Protein AF-A0A2W5ZI14-F1 (afdb_monomer_lite)

Foldseek 3Di:
DDDDDDPPDDDPDPPFDDDPPTPDDAFDPPQWTADPVVRKIKHKDWPDWDDDPDPDTPIKMKMFIPPQPDPDEPVDDVRRIHIQQFKWKKFDCPDDDWGQWIWIQGRNNDIDIAGPVDDDDDAQDAWHKDTQDPVQQWIWTAGNVRDIFIWHWDFDDDPRGMIITRTDDD

pLDDT: mean 71.59, std 17.1, range [34.25, 92.0]

Secondary structure (DSSP, 8-state):
-----------TT-----STT---SS-B-SSSEEETTTTEEEEEEEEEEE--SSSS-EEEEEEEETT---S--TT-TTTTEEETT--EEEEE-SSSSS-SEEEEE-TTS-EEEEETT-----TTSS-EEEEEETTTTEEEEE-TTS-EEEEEEP----SS-EEEEEE---

Structure (mmCIF, N/CA/C/O backbone):
data_AF-A0A2W5ZI14-F1
#
_entry.id   AF-A0A2W5ZI14-F1
#
loop_
_atom_site.group_PDB
_atom_site.id
_atom_site.type_symbol
_atom_site.label_atom_id
_atom_site.label_alt_id
_atom_site.label_comp_id
_atom_site.label_asym_id
_atom_site.label_entity_id
_atom_site.label_seq_id
_atom_site.pdbx_PDB_ins_code
_atom_site.Cartn_x
_atom_site.Cartn_y
_atom_site.Cartn_z
_atom_site.occupancy
_atom_site.B_iso_or_equiv
_atom_site.auth_seq_id
_atom_site.auth_comp_id
_atom_site.auth_asym_id
_atom_site.auth_atom_id
_atom_site.pdbx_PDB_model_num
ATOM 1 N N . MET A 1 1 ? 31.167 -29.702 44.303 1.00 36.38 1 MET A N 1
ATOM 2 C CA . MET A 1 1 ? 30.880 -29.936 42.873 1.00 36.38 1 MET A CA 1
ATOM 3 C C . MET A 1 1 ? 29.641 -29.118 42.519 1.00 36.38 1 MET A C 1
ATOM 5 O O . MET A 1 1 ? 28.619 -29.405 43.116 1.00 36.38 1 MET A O 1
ATOM 9 N N . LEU A 1 2 ? 29.780 -28.125 41.617 1.00 34.25 2 LEU A N 1
ATOM 10 C CA . LEU A 1 2 ? 28.739 -27.313 40.932 1.00 34.25 2 LEU A CA 1
ATOM 11 C C . LEU A 1 2 ? 27.786 -26.455 41.814 1.00 34.25 2 LEU A C 1
ATOM 13 O O . LEU A 1 2 ? 27.382 -26.881 42.879 1.00 34.25 2 LEU A O 1
ATOM 17 N N . ALA A 1 3 ? 27.360 -25.236 41.462 1.00 39.94 3 ALA A N 1
ATOM 18 C CA . ALA A 1 3 ? 27.472 -24.445 40.236 1.00 39.94 3 ALA A CA 1
ATOM 19 C C . ALA A 1 3 ? 27.524 -22.940 40.581 1.00 39.94 3 ALA A C 1
ATOM 21 O O . ALA A 1 3 ? 26.840 -22.480 41.493 1.00 39.94 3 ALA A O 1
ATOM 22 N N . GLY A 1 4 ? 28.331 -22.180 39.837 1.00 37.66 4 GLY A N 1
ATOM 23 C CA . GLY A 1 4 ? 28.401 -20.725 39.938 1.00 37.66 4 GLY A CA 1
ATOM 24 C C . GLY A 1 4 ? 27.103 -20.068 39.472 1.00 37.66 4 GLY A C 1
ATOM 25 O O . GLY A 1 4 ? 26.612 -20.344 38.376 1.00 37.66 4 GLY A O 1
ATOM 26 N N . LEU A 1 5 ? 26.562 -19.182 40.306 1.00 45.16 5 LEU A N 1
ATOM 27 C CA . LEU A 1 5 ? 25.496 -18.268 39.919 1.00 45.16 5 LEU A CA 1
ATOM 28 C C . LEU A 1 5 ? 26.040 -17.338 38.830 1.00 45.16 5 LEU A C 1
ATOM 30 O O . LEU A 1 5 ? 26.969 -16.566 39.063 1.00 45.16 5 LEU A O 1
ATOM 34 N N . LYS A 1 6 ? 25.477 -17.435 37.624 1.00 47.75 6 LYS A N 1
ATOM 35 C CA . LYS A 1 6 ? 25.710 -16.449 36.567 1.00 47.75 6 LYS A CA 1
ATOM 36 C C . LYS A 1 6 ? 25.161 -15.101 37.055 1.00 47.75 6 LYS A C 1
ATOM 38 O O . LYS A 1 6 ? 24.008 -15.074 37.489 1.00 47.75 6 LYS A O 1
ATOM 43 N N . PRO A 1 7 ? 25.917 -13.992 36.979 1.00 44.38 7 PRO A N 1
ATOM 44 C CA . PRO A 1 7 ? 25.324 -12.680 37.178 1.00 44.38 7 PRO A CA 1
ATOM 45 C C . PRO A 1 7 ? 24.287 -12.465 36.072 1.00 44.38 7 PRO A C 1
ATOM 47 O O . PRO A 1 7 ? 24.571 -12.690 34.893 1.00 44.38 7 PRO A O 1
ATOM 50 N N . ALA A 1 8 ? 23.069 -12.083 36.456 1.00 43.19 8 ALA A N 1
ATOM 51 C CA . ALA A 1 8 ? 22.064 -11.631 35.510 1.00 43.19 8 ALA A CA 1
ATOM 52 C C . ALA A 1 8 ? 22.645 -10.428 34.758 1.00 43.19 8 ALA A C 1
ATOM 54 O O . ALA A 1 8 ? 22.944 -9.394 35.357 1.00 43.19 8 ALA A O 1
ATOM 55 N N . LEU A 1 9 ? 22.870 -10.591 33.455 1.00 42.62 9 LEU A N 1
ATOM 56 C CA . LEU A 1 9 ? 23.209 -9.482 32.577 1.00 42.62 9 LEU A CA 1
ATOM 57 C C . LEU A 1 9 ? 22.047 -8.487 32.642 1.00 42.62 9 LEU A C 1
ATOM 59 O O . LEU A 1 9 ? 20.891 -8.872 32.471 1.00 42.62 9 LEU A O 1
ATOM 63 N N . ALA A 1 10 ? 22.369 -7.236 32.967 1.00 39.88 10 ALA A N 1
ATOM 64 C CA . ALA A 1 10 ? 21.421 -6.150 33.146 1.00 39.88 10 ALA A CA 1
ATOM 65 C C . ALA A 1 10 ? 20.419 -6.086 31.982 1.00 39.88 10 ALA A C 1
ATOM 67 O O . ALA A 1 10 ? 20.806 -5.952 30.821 1.00 39.88 10 ALA A O 1
ATOM 68 N N . GLN A 1 11 ? 19.127 -6.164 32.302 1.00 40.84 11 GLN A N 1
ATOM 69 C CA . GLN A 1 11 ? 18.057 -5.862 31.362 1.00 40.84 11 GLN A CA 1
ATOM 70 C C . GLN A 1 11 ? 18.111 -4.362 31.051 1.00 40.84 11 GLN A C 1
ATOM 72 O O . GLN A 1 11 ? 17.684 -3.526 31.846 1.00 40.84 11 GLN A O 1
ATOM 77 N N . ILE A 1 12 ? 18.674 -4.016 29.896 1.00 38.06 12 ILE A N 1
ATOM 78 C CA . ILE A 1 12 ? 18.587 -2.669 29.332 1.00 38.06 12 ILE A CA 1
ATOM 79 C C . ILE A 1 12 ? 17.126 -2.446 28.918 1.00 38.06 12 ILE A C 1
ATOM 81 O O . ILE A 1 12 ? 16.598 -3.204 28.108 1.00 38.06 12 ILE A O 1
ATOM 85 N N . GLY A 1 13 ? 16.482 -1.411 29.470 1.00 44.28 13 GLY A N 1
ATOM 86 C CA . GLY A 1 13 ? 15.221 -0.876 28.937 1.00 44.28 13 GLY A CA 1
ATOM 87 C C . GLY A 1 13 ? 13.962 -1.025 29.795 1.00 44.28 13 GLY A C 1
ATOM 88 O O . GLY A 1 13 ? 12.865 -1.003 29.248 1.00 44.28 13 GLY A O 1
ATOM 89 N N . ASN A 1 14 ? 14.067 -1.139 31.123 1.00 48.03 14 ASN A N 1
ATOM 90 C CA . ASN A 1 14 ? 12.905 -1.003 32.010 1.00 48.03 14 ASN A CA 1
ATOM 91 C C . ASN A 1 14 ? 12.539 0.484 32.218 1.00 48.03 14 ASN A C 1
ATOM 93 O O . ASN A 1 14 ? 12.667 1.015 33.319 1.00 48.03 14 ASN A O 1
ATOM 97 N N . SER A 1 15 ? 12.124 1.168 31.149 1.00 48.28 15 SER A N 1
ATOM 98 C CA . SER A 1 15 ? 11.783 2.603 31.172 1.00 48.28 15 SER A CA 1
ATOM 99 C C . SER A 1 15 ? 10.339 2.893 31.601 1.00 48.28 15 SER A C 1
ATOM 101 O O . SER A 1 15 ? 9.887 4.025 31.463 1.00 48.28 15 SER A O 1
ATOM 103 N N . ASN A 1 16 ? 9.594 1.901 32.098 1.00 43.53 16 ASN A N 1
ATOM 104 C CA . ASN A 1 16 ? 8.194 2.089 32.473 1.00 43.53 16 ASN A CA 1
ATOM 105 C C . ASN A 1 16 ? 8.040 2.167 34.005 1.00 43.53 16 ASN A C 1
ATOM 107 O O . ASN A 1 16 ? 8.259 1.154 34.679 1.00 43.53 16 ASN A O 1
ATOM 111 N N . PRO A 1 17 ? 7.682 3.323 34.596 1.00 42.19 17 PRO A N 1
ATOM 112 C CA . PRO A 1 17 ? 7.287 3.369 35.996 1.00 42.19 17 PRO A CA 1
ATOM 113 C C . PRO A 1 17 ? 5.946 2.639 36.169 1.00 42.19 17 PRO A C 1
ATOM 115 O O . PRO A 1 17 ? 4.897 3.113 35.741 1.00 42.19 17 PRO A O 1
ATOM 118 N N . ALA A 1 18 ? 5.970 1.472 36.815 1.00 42.19 18 ALA A N 1
ATOM 119 C CA . ALA A 1 18 ? 4.753 0.779 37.220 1.00 42.19 18 ALA A CA 1
ATOM 120 C C . ALA A 1 18 ? 4.083 1.550 38.374 1.00 42.19 18 ALA A C 1
ATOM 122 O O . ALA A 1 18 ? 4.641 1.658 39.465 1.00 42.19 18 ALA A O 1
ATOM 123 N N . GLY A 1 19 ? 2.887 2.093 38.140 1.00 45.34 19 GLY A N 1
ATOM 124 C CA . GLY A 1 19 ? 2.084 2.783 39.152 1.00 45.34 19 GLY A CA 1
ATOM 125 C C . GLY A 1 19 ? 0.694 3.174 38.627 1.00 45.34 19 GLY A C 1
ATOM 126 O O . GLY A 1 19 ? 0.447 3.035 37.434 1.00 45.34 19 GLY A O 1
ATOM 127 N N . PRO A 1 20 ? -0.222 3.690 39.471 1.00 44.16 20 PRO A N 1
ATOM 128 C CA . PRO A 1 20 ? -1.607 4.024 39.088 1.00 44.16 20 PRO A CA 1
ATOM 129 C C . PRO A 1 20 ? -1.748 5.137 38.030 1.00 44.16 20 PRO A C 1
ATOM 131 O O . PRO A 1 20 ? -2.850 5.396 37.560 1.00 44.16 20 PRO A O 1
ATOM 134 N N . ALA A 1 21 ? -0.640 5.790 37.667 1.00 48.28 21 ALA A N 1
ATOM 135 C CA . ALA A 1 21 ? -0.520 6.756 36.572 1.00 48.28 21 ALA A CA 1
ATOM 136 C C . ALA A 1 21 ? 0.395 6.254 35.427 1.00 48.28 21 ALA A C 1
ATOM 138 O O . ALA A 1 21 ? 0.769 7.023 34.546 1.00 48.28 21 ALA A O 1
ATOM 139 N N . GLY A 1 22 ? 0.785 4.976 35.448 1.00 42.59 22 GLY A N 1
ATOM 140 C CA . GLY A 1 22 ? 1.576 4.323 34.409 1.00 42.59 22 GLY A CA 1
ATOM 141 C C . GLY A 1 22 ? 0.658 3.848 33.293 1.00 42.59 22 GLY A C 1
ATOM 142 O O . GLY A 1 22 ? -0.048 2.850 33.443 1.00 42.59 22 GLY A O 1
ATOM 143 N N . ALA A 1 23 ? 0.633 4.590 32.187 1.00 42.88 23 ALA A N 1
ATOM 144 C CA . ALA A 1 23 ? -0.087 4.178 30.994 1.00 42.88 23 ALA A CA 1
ATOM 145 C C . ALA A 1 23 ? 0.406 2.800 30.517 1.00 42.88 23 ALA A C 1
ATOM 147 O O . ALA A 1 23 ? 1.592 2.468 30.547 1.00 42.88 23 ALA A O 1
ATOM 148 N N . PHE A 1 24 ? -0.581 1.995 30.146 1.00 46.56 24 PHE A N 1
ATOM 149 C CA . PHE A 1 24 ? -0.533 0.563 29.916 1.00 46.56 24 PHE A CA 1
ATOM 150 C C . PHE A 1 24 ? 0.397 0.148 28.764 1.00 46.56 24 PHE A C 1
ATOM 152 O O . PHE A 1 24 ? 0.599 0.867 27.788 1.00 46.56 24 PHE A O 1
ATOM 159 N N . ASN A 1 25 ? 0.935 -1.063 28.899 1.00 52.22 25 ASN A N 1
ATOM 160 C CA . ASN A 1 25 ? 1.778 -1.754 27.936 1.00 52.22 25 ASN A CA 1
ATOM 161 C C . ASN A 1 25 ? 0.954 -2.167 26.697 1.00 52.22 25 ASN A C 1
ATOM 163 O O . ASN A 1 25 ? 0.281 -3.196 26.721 1.00 52.22 25 ASN A O 1
ATOM 167 N N . GLY A 1 26 ? 1.033 -1.365 25.631 1.00 55.41 26 GLY A N 1
ATOM 168 C CA . GLY A 1 26 ? 0.485 -1.660 24.303 1.00 55.41 26 GLY A CA 1
ATOM 169 C C . GLY A 1 26 ? -0.830 -0.936 24.015 1.00 55.41 26 GLY A C 1
ATOM 170 O O . GLY A 1 26 ? -1.824 -1.194 24.678 1.00 55.41 26 GLY A O 1
ATOM 171 N N . SER A 1 27 ? -0.795 -0.029 23.032 1.00 52.91 27 SER A N 1
ATOM 172 C CA . SER A 1 27 ? -1.909 0.686 22.387 1.00 52.91 27 SER A CA 1
ATOM 173 C C . SER A 1 27 ? -3.188 0.883 23.217 1.00 52.91 27 SER A C 1
ATOM 175 O O . SER A 1 27 ? -4.002 -0.027 23.359 1.00 52.91 27 SER A O 1
ATOM 177 N N . ILE A 1 28 ? -3.458 2.117 23.650 1.00 55.16 28 ILE A N 1
ATOM 178 C CA . ILE A 1 28 ? -4.812 2.510 24.088 1.00 55.16 28 ILE A CA 1
ATOM 179 C C . ILE A 1 28 ? -5.733 2.330 22.874 1.00 55.16 28 ILE A C 1
ATOM 181 O O . ILE A 1 28 ? -5.401 2.890 21.843 1.00 55.16 28 ILE A O 1
ATOM 185 N N . THR A 1 29 ? -6.808 1.532 22.956 1.00 54.66 29 THR A N 1
ATOM 186 C CA . THR A 1 29 ? -7.722 1.201 21.829 1.00 54.66 29 THR A CA 1
ATOM 187 C C . THR A 1 29 ? -9.107 1.844 21.944 1.00 54.66 29 THR A C 1
ATOM 189 O O . THR A 1 29 ? -10.028 1.503 21.198 1.00 54.66 29 THR A O 1
ATOM 192 N N . THR A 1 30 ? -9.299 2.771 22.883 1.00 56.09 30 THR A N 1
ATOM 193 C CA . THR A 1 30 ? -10.573 3.470 23.078 1.00 56.09 30 THR A CA 1
ATOM 194 C C . THR A 1 30 ? -10.828 4.432 21.908 1.00 56.09 30 THR A C 1
ATOM 196 O O . THR A 1 30 ? -10.525 5.618 21.973 1.00 56.09 30 THR A O 1
ATOM 199 N N . GLY A 1 31 ? -11.359 3.910 20.801 1.00 62.25 31 GLY A N 1
ATOM 200 C CA . GLY A 1 31 ? -11.720 4.659 19.588 1.00 62.25 31 GLY A CA 1
ATOM 201 C C . GLY A 1 31 ? -10.585 4.870 18.576 1.00 62.25 31 GLY A C 1
ATOM 202 O O . GLY A 1 31 ? -10.861 4.895 17.377 1.00 62.25 31 GLY A O 1
ATOM 203 N N . CYS A 1 32 ? -9.339 4.958 19.041 1.00 74.19 32 CYS A N 1
ATOM 204 C CA . CYS A 1 32 ? -8.107 5.044 18.246 1.00 74.19 32 CYS A CA 1
ATOM 205 C C . CYS A 1 32 ? -7.021 4.185 18.913 1.00 74.19 32 CYS A C 1
ATOM 207 O O . CYS A 1 32 ? -7.173 3.858 20.085 1.00 74.19 32 CYS A O 1
ATOM 209 N N . ALA A 1 33 ? -5.954 3.850 18.188 1.00 81.62 33 ALA A N 1
ATOM 210 C CA . ALA A 1 33 ? -4.726 3.233 18.680 1.00 81.62 33 ALA A CA 1
ATOM 211 C C . ALA A 1 33 ? -3.640 4.304 18.886 1.00 81.62 33 ALA A C 1
ATOM 213 O O . ALA A 1 33 ? -3.304 5.020 17.947 1.00 81.62 33 ALA A O 1
ATOM 214 N N . TYR A 1 34 ? -3.100 4.423 20.102 1.00 81.44 34 TYR A N 1
ATOM 215 C CA . TYR A 1 34 ? -2.034 5.382 20.443 1.00 81.44 34 TYR A CA 1
ATOM 216 C C . TYR A 1 34 ? -0.743 4.659 20.840 1.00 81.44 34 TYR A C 1
ATOM 218 O O . TYR A 1 34 ? -0.747 3.885 21.803 1.00 81.44 34 TYR A O 1
ATOM 226 N N . ASP A 1 35 ? 0.361 4.940 20.146 1.00 79.94 35 ASP A N 1
ATOM 227 C CA . ASP A 1 35 ? 1.705 4.512 20.543 1.00 79.94 35 ASP A CA 1
ATOM 228 C C . ASP A 1 35 ? 2.389 5.621 21.363 1.00 79.94 35 ASP A C 1
ATOM 230 O O . ASP A 1 35 ? 2.788 6.640 20.798 1.00 79.94 35 ASP A O 1
ATOM 234 N N . PRO A 1 36 ? 2.584 5.445 22.683 1.00 74.38 36 PRO A N 1
ATOM 235 C CA . PRO A 1 36 ? 3.200 6.460 23.530 1.00 74.38 36 PRO A CA 1
ATOM 236 C C . PRO A 1 36 ? 4.692 6.677 23.273 1.00 74.38 36 PRO A C 1
ATOM 238 O O . PRO A 1 36 ? 5.199 7.741 23.623 1.00 74.38 36 PRO A O 1
ATOM 241 N N . ALA A 1 37 ? 5.402 5.709 22.687 1.00 79.31 37 ALA A N 1
ATOM 242 C CA . ALA A 1 37 ? 6.833 5.849 22.422 1.00 79.31 37 ALA A CA 1
ATOM 243 C C . ALA A 1 37 ? 7.089 6.775 21.230 1.00 79.31 37 ALA A C 1
ATOM 245 O O . ALA A 1 37 ? 8.027 7.572 21.241 1.00 79.31 37 ALA A O 1
ATOM 246 N N . THR A 1 38 ? 6.239 6.679 20.210 1.00 77.69 38 THR A N 1
ATOM 247 C CA . THR A 1 38 ? 6.333 7.508 19.008 1.00 77.69 38 THR A CA 1
ATOM 248 C C . THR A 1 38 ? 5.349 8.672 19.027 1.00 77.69 38 THR A C 1
ATOM 250 O O . THR A 1 38 ? 5.495 9.586 18.228 1.00 77.69 38 THR A O 1
ATOM 253 N N . GLY A 1 39 ? 4.352 8.695 19.909 1.00 80.62 39 GLY A N 1
ATOM 254 C CA . GLY A 1 39 ? 3.239 9.648 19.848 1.00 80.62 39 GLY A CA 1
ATOM 255 C C . GLY A 1 39 ? 2.399 9.495 18.577 1.00 80.62 39 GLY A C 1
ATOM 256 O O . GLY A 1 39 ? 1.831 10.479 18.108 1.00 80.62 39 GLY A O 1
ATOM 257 N N . ASN A 1 40 ? 2.404 8.307 17.960 1.00 81.31 40 ASN A N 1
ATOM 258 C CA . ASN A 1 40 ? 1.605 8.040 16.771 1.00 81.31 40 ASN A CA 1
ATOM 259 C C . ASN A 1 40 ? 0.168 7.671 17.152 1.00 81.31 40 ASN A C 1
ATOM 261 O O . ASN A 1 40 ? -0.051 6.840 18.035 1.00 81.31 40 ASN A O 1
ATOM 265 N N . GLU A 1 41 ? -0.797 8.242 16.440 1.00 85.06 41 GLU A N 1
ATOM 266 C CA . GLU A 1 41 ? -2.219 7.933 16.560 1.00 85.06 41 GLU A CA 1
ATOM 267 C C . GLU A 1 41 ? -2.696 7.286 15.272 1.00 85.06 41 GLU A C 1
ATOM 269 O O . GLU A 1 41 ? -2.570 7.871 14.199 1.00 85.06 41 GLU A O 1
ATOM 274 N N . THR A 1 42 ? -3.274 6.095 15.377 1.00 85.56 42 THR A N 1
ATOM 275 C CA . THR A 1 42 ? -3.854 5.386 14.240 1.00 85.56 42 THR A CA 1
ATOM 276 C C . THR A 1 42 ? -5.311 5.036 14.487 1.00 85.56 42 THR A C 1
ATOM 278 O O . THR A 1 42 ? -5.744 4.809 15.619 1.00 85.56 42 THR A O 1
ATOM 281 N N . ARG A 1 43 ? -6.108 4.985 13.424 1.00 86.94 43 ARG A N 1
ATOM 282 C CA . ARG A 1 43 ? -7.491 4.506 13.490 1.00 86.94 43 ARG A CA 1
ATOM 283 C C . ARG A 1 43 ? -7.862 3.819 12.191 1.00 86.94 43 ARG A C 1
ATOM 285 O O . ARG A 1 43 ? -7.535 4.311 11.123 1.00 86.94 43 ARG A O 1
ATOM 292 N N . GLN A 1 44 ? -8.593 2.714 12.283 1.00 88.06 44 GLN A N 1
ATOM 293 C CA . GLN A 1 44 ? -9.139 2.021 11.120 1.00 88.06 44 GLN A CA 1
ATOM 294 C C . GLN A 1 44 ? -10.657 1.914 11.244 1.00 88.06 44 GLN A C 1
ATOM 296 O O . GLN A 1 44 ? -11.181 1.627 12.323 1.00 88.06 44 GLN A O 1
ATOM 301 N N . VAL A 1 45 ? -11.364 2.177 10.148 1.00 89.25 45 VAL A N 1
ATOM 302 C CA . VAL A 1 45 ? -12.823 2.060 10.053 1.00 89.25 45 VAL A CA 1
ATOM 303 C C . VAL A 1 45 ? -13.164 1.342 8.754 1.00 89.25 45 VAL A C 1
ATOM 305 O O . VAL A 1 45 ? -12.981 1.897 7.675 1.00 89.25 45 VAL A O 1
ATOM 308 N N . THR A 1 46 ? -13.649 0.106 8.849 1.00 91.00 46 THR A N 1
ATOM 309 C CA . THR A 1 46 ? -14.160 -0.636 7.690 1.00 91.00 46 THR A CA 1
ATOM 310 C C . THR A 1 46 ? -15.584 -0.183 7.394 1.00 91.00 46 THR A C 1
ATOM 312 O O . THR A 1 46 ? -16.489 -0.450 8.184 1.00 91.00 46 THR A O 1
ATOM 315 N N . ASP A 1 47 ? -15.786 0.503 6.269 1.00 90.62 47 ASP A N 1
ATOM 316 C CA . ASP A 1 47 ? -17.109 0.998 5.868 1.00 90.62 47 ASP A CA 1
ATOM 317 C C . ASP A 1 47 ? -17.884 -0.041 5.040 1.00 90.62 47 ASP A C 1
ATOM 319 O O . ASP A 1 47 ? -19.111 -0.097 5.104 1.00 90.62 47 ASP A O 1
ATOM 323 N N . LEU A 1 48 ? -17.177 -0.888 4.281 1.00 91.31 48 LEU A N 1
ATOM 324 C CA . LEU A 1 48 ? -17.768 -1.963 3.483 1.00 91.31 48 LEU A CA 1
ATOM 325 C C . LEU A 1 48 ? -16.905 -3.220 3.574 1.00 91.31 48 LEU A C 1
ATOM 327 O O . LEU A 1 48 ? -15.686 -3.153 3.444 1.00 91.31 48 LEU A O 1
ATOM 331 N N . SER A 1 49 ? -17.545 -4.374 3.741 1.00 92.00 49 SER A N 1
ATOM 332 C CA . SER A 1 49 ? -16.890 -5.678 3.675 1.00 92.00 49 SER A CA 1
ATOM 333 C C . SER A 1 49 ? -17.776 -6.647 2.910 1.00 92.00 49 SER A C 1
ATOM 335 O O . SER A 1 49 ? -18.927 -6.882 3.285 1.00 92.00 49 SER A O 1
ATOM 337 N N . LEU A 1 50 ? -17.242 -7.177 1.816 1.00 90.81 50 LEU A N 1
ATOM 338 C CA . LEU A 1 50 ? -17.888 -8.179 0.988 1.00 90.81 50 LEU A CA 1
ATOM 339 C C . LEU A 1 50 ? -17.083 -9.483 1.058 1.00 90.81 50 LEU A C 1
ATOM 341 O O . LEU A 1 50 ? -15.852 -9.461 0.945 1.00 90.81 50 LEU A O 1
ATOM 345 N N . PRO A 1 51 ? -17.757 -10.631 1.243 1.00 88.94 51 PRO A N 1
ATOM 346 C CA . PRO A 1 51 ? -17.080 -11.916 1.281 1.00 88.94 51 PRO A CA 1
ATOM 347 C C . PRO A 1 51 ? -16.435 -12.215 -0.076 1.00 88.94 51 PRO A C 1
ATOM 349 O O . PRO A 1 51 ? -16.971 -11.872 -1.129 1.00 88.94 51 PRO A O 1
ATOM 352 N N . SER A 1 52 ? -15.292 -12.891 -0.043 1.00 82.69 52 SER A N 1
ATOM 353 C CA . SER A 1 52 ? -14.567 -13.342 -1.231 1.00 82.69 52 SER A CA 1
ATOM 354 C C . SER A 1 52 ? -14.347 -14.845 -1.167 1.00 82.69 52 SER A C 1
ATOM 356 O O . SER A 1 52 ? -14.344 -15.448 -0.096 1.00 82.69 52 SER A O 1
ATOM 358 N N . VAL A 1 53 ? -14.154 -15.442 -2.338 1.00 82.69 53 VAL A N 1
ATOM 359 C CA . VAL A 1 53 ? -13.722 -16.837 -2.491 1.00 82.69 53 VAL A CA 1
ATOM 360 C C . VAL A 1 53 ? -12.193 -16.985 -2.424 1.00 82.69 53 VAL A C 1
ATOM 362 O O . VAL A 1 53 ? -11.691 -18.105 -2.413 1.00 82.69 53 VAL A O 1
ATOM 365 N N . GLY A 1 54 ? -11.450 -15.870 -2.401 1.00 80.62 54 GLY A N 1
ATOM 366 C CA . GLY A 1 54 ? -9.988 -15.820 -2.309 1.00 80.62 54 GLY A CA 1
ATOM 367 C C . GLY A 1 54 ? -9.474 -15.325 -0.952 1.00 80.62 54 GLY A C 1
ATOM 368 O O . GLY A 1 54 ? -10.246 -14.976 -0.065 1.00 80.62 54 GLY A O 1
ATOM 369 N N . ALA A 1 55 ? -8.145 -15.270 -0.807 1.00 80.75 55 ALA A N 1
ATOM 370 C CA . ALA A 1 55 ? -7.477 -14.868 0.438 1.00 80.75 55 ALA A CA 1
ATOM 371 C C . ALA A 1 55 ? -7.719 -13.397 0.832 1.00 80.75 55 ALA A C 1
ATOM 373 O O . ALA A 1 55 ? -7.646 -13.064 2.011 1.00 80.75 55 ALA A O 1
ATOM 374 N N . TYR A 1 56 ? -8.037 -12.536 -0.141 1.00 82.25 56 TYR A N 1
ATOM 375 C CA . TYR A 1 56 ? -8.314 -11.116 0.074 1.00 82.25 56 TYR A CA 1
ATOM 376 C C . TYR A 1 56 ? -9.804 -10.831 -0.176 1.00 82.25 56 TYR A C 1
ATOM 378 O O . TYR A 1 56 ? -10.258 -10.940 -1.323 1.00 82.25 56 TYR A O 1
ATOM 386 N N . PRO A 1 57 ? -10.594 -10.510 0.866 1.00 84.31 57 PRO A N 1
ATOM 387 C CA . PRO A 1 57 ? -11.948 -10.001 0.691 1.00 84.31 57 PRO A CA 1
ATOM 388 C C . PRO A 1 57 ? -11.942 -8.606 0.067 1.00 84.31 57 PRO A C 1
ATOM 390 O O . PRO A 1 57 ? -10.974 -7.855 0.198 1.00 84.31 57 PRO A O 1
ATOM 393 N N . LEU A 1 58 ? -13.049 -8.239 -0.581 1.00 87.94 58 LEU A N 1
ATOM 394 C CA . LEU A 1 58 ? -13.259 -6.856 -0.993 1.00 87.94 58 LEU A CA 1
ATOM 395 C C . LEU A 1 58 ? -13.740 -6.077 0.238 1.00 87.94 58 LEU A C 1
ATOM 397 O O . LEU A 1 58 ? -14.925 -6.091 0.571 1.00 87.94 58 LEU A O 1
ATOM 401 N N . ALA A 1 59 ? -12.801 -5.451 0.942 1.00 89.88 59 ALA A N 1
ATOM 402 C CA . ALA A 1 59 ? -13.069 -4.639 2.118 1.00 89.88 59 ALA A CA 1
ATOM 403 C C . ALA A 1 59 ? -12.530 -3.218 1.932 1.00 89.88 59 ALA A C 1
ATOM 405 O O . ALA A 1 59 ? -11.325 -3.006 1.803 1.00 89.88 59 ALA A O 1
ATOM 406 N N . PHE A 1 60 ? -13.433 -2.243 1.975 1.00 89.81 60 PHE A N 1
ATOM 407 C CA . PHE A 1 60 ? -13.080 -0.834 1.966 1.00 89.81 60 PHE A CA 1
ATOM 408 C C . PHE A 1 60 ? -12.920 -0.347 3.403 1.00 89.81 60 PHE A C 1
ATOM 410 O O . PHE A 1 60 ? -13.879 -0.327 4.181 1.00 89.81 60 PHE A O 1
ATOM 417 N N . THR A 1 61 ? -11.694 0.034 3.748 1.00 89.81 61 THR A N 1
ATOM 418 C CA . THR A 1 61 ? -11.339 0.536 5.074 1.00 89.81 61 THR A CA 1
ATOM 419 C C . THR A 1 61 ? -10.682 1.894 4.946 1.00 89.81 61 THR A C 1
ATOM 421 O O . THR A 1 61 ? -9.758 2.056 4.157 1.00 89.81 61 THR A O 1
ATOM 424 N N . ARG A 1 62 ? -11.133 2.859 5.744 1.00 90.44 62 ARG A N 1
ATOM 425 C CA . ARG A 1 62 ? -10.422 4.119 5.949 1.00 90.44 62 ARG A CA 1
ATOM 426 C C . ARG A 1 62 ? -9.405 3.957 7.066 1.00 90.44 62 ARG A C 1
ATOM 428 O O . ARG A 1 62 ? -9.726 3.388 8.113 1.00 90.44 62 ARG A O 1
ATOM 435 N N . ILE A 1 63 ? -8.205 4.471 6.852 1.00 87.56 63 ILE A N 1
ATOM 436 C CA . ILE A 1 63 ? -7.073 4.381 7.767 1.00 87.56 63 ILE A CA 1
ATOM 437 C C . ILE A 1 63 ? -6.602 5.805 8.055 1.00 87.56 63 ILE A C 1
ATOM 439 O O . ILE A 1 63 ? -6.341 6.570 7.141 1.00 87.56 63 ILE A O 1
ATOM 443 N N . SER A 1 64 ? -6.546 6.177 9.325 1.00 87.75 64 SER A N 1
ATOM 444 C CA . SER A 1 64 ? -5.973 7.431 9.807 1.00 87.75 64 SER A CA 1
ATOM 445 C C . SER A 1 64 ? -4.647 7.124 10.469 1.00 87.75 64 SER A C 1
ATOM 447 O O . SER A 1 64 ? -4.563 6.172 11.251 1.00 87.75 64 SER A O 1
ATOM 449 N N . ASN A 1 65 ? -3.646 7.945 10.178 1.00 85.38 65 ASN A N 1
ATOM 450 C CA . ASN A 1 65 ? -2.343 7.912 10.823 1.00 85.38 65 ASN A CA 1
ATOM 451 C C . ASN A 1 65 ? -1.865 9.356 11.021 1.00 85.38 65 ASN A C 1
ATOM 453 O O . ASN A 1 65 ? -1.645 10.083 10.053 1.00 85.38 65 ASN A O 1
ATOM 457 N N . SER A 1 66 ? -1.702 9.787 12.274 1.00 83.75 66 SER A N 1
ATOM 458 C CA . SER A 1 66 ? -1.328 11.171 12.598 1.00 83.75 66 SER A CA 1
ATOM 459 C C . SER A 1 66 ? 0.084 11.546 12.151 1.00 83.75 66 SER A C 1
ATOM 461 O O . SER A 1 66 ? 0.407 12.732 12.070 1.00 83.75 66 SER A O 1
ATOM 463 N N . ARG A 1 67 ? 0.925 10.551 11.851 1.00 79.81 67 ARG A N 1
ATOM 464 C CA . ARG A 1 67 ? 2.287 10.734 11.344 1.00 79.81 67 ARG A CA 1
ATOM 465 C C . ARG A 1 67 ? 2.424 10.528 9.841 1.00 79.81 67 ARG A C 1
ATOM 467 O O . ARG A 1 67 ? 3.532 10.706 9.340 1.00 79.81 67 ARG A O 1
ATOM 474 N N . ALA A 1 68 ? 1.351 10.192 9.127 1.00 77.62 68 ALA A N 1
ATOM 475 C CA . ALA A 1 68 ? 1.408 10.090 7.675 1.00 77.62 68 ALA A CA 1
ATOM 476 C C . ALA A 1 68 ? 1.799 11.451 7.069 1.00 77.62 68 ALA A C 1
ATOM 478 O O . ALA A 1 68 ? 1.176 12.483 7.336 1.00 77.62 68 ALA A O 1
ATOM 479 N N . ALA A 1 69 ? 2.878 11.461 6.286 1.00 65.12 69 ALA A N 1
ATOM 480 C CA . ALA A 1 69 ? 3.513 12.667 5.761 1.00 65.12 69 ALA A CA 1
ATOM 481 C C . ALA A 1 69 ? 2.875 13.111 4.436 1.00 65.12 69 ALA A C 1
ATOM 483 O O . ALA A 1 69 ? 3.550 13.228 3.414 1.00 65.12 69 ALA A O 1
ATOM 484 N N . THR A 1 70 ? 1.563 13.346 4.437 1.00 66.31 70 THR A N 1
ATOM 485 C CA . THR A 1 70 ? 0.812 13.646 3.210 1.00 66.31 70 THR A CA 1
ATOM 486 C C . THR A 1 70 ? 0.131 15.008 3.311 1.00 66.31 70 THR A C 1
ATOM 488 O O . THR A 1 70 ? -0.435 15.390 4.336 1.00 66.31 70 THR A O 1
ATOM 491 N N . THR A 1 71 ? 0.256 15.804 2.248 1.00 64.25 71 THR A N 1
ATOM 492 C CA . THR A 1 71 ? -0.324 17.156 2.154 1.00 64.25 71 THR A CA 1
ATOM 493 C C . THR A 1 71 ? -1.664 17.164 1.422 1.00 64.25 71 THR A C 1
ATOM 495 O O . THR A 1 71 ? -2.361 18.180 1.404 1.00 64.25 71 THR A O 1
ATOM 498 N N . THR A 1 72 ? -2.038 16.026 0.839 1.00 68.06 72 THR A N 1
ATOM 499 C CA . THR A 1 72 ? -3.276 15.801 0.102 1.00 68.06 72 THR A CA 1
ATOM 500 C C . THR A 1 72 ? -3.728 14.376 0.365 1.00 68.06 72 THR A C 1
ATOM 502 O O . THR A 1 72 ? -3.001 13.444 0.042 1.00 68.06 72 THR A O 1
ATOM 505 N N . THR A 1 73 ? -4.934 14.213 0.895 1.00 75.31 73 THR A N 1
ATOM 506 C CA . THR A 1 73 ? -5.569 12.905 1.057 1.00 75.31 73 THR A CA 1
ATOM 507 C C . THR A 1 73 ? -6.945 12.904 0.392 1.00 75.31 73 THR A C 1
ATOM 509 O O . THR A 1 73 ? -7.588 13.961 0.308 1.00 75.31 73 THR A O 1
ATOM 512 N N . PRO A 1 74 ? -7.459 11.736 -0.029 1.00 78.00 74 PRO A N 1
ATOM 513 C CA . PRO A 1 74 ? -8.796 11.626 -0.614 1.00 78.00 74 PRO A CA 1
ATOM 514 C C . PRO A 1 74 ? -9.932 12.084 0.319 1.00 78.00 74 PRO A C 1
ATOM 516 O O . PRO A 1 74 ? -11.004 12.460 -0.152 1.00 78.00 74 PRO A O 1
ATOM 519 N N . PHE A 1 75 ? -9.706 12.074 1.637 1.00 81.69 75 PHE A N 1
ATOM 520 C CA . PHE A 1 75 ? -10.711 12.402 2.659 1.00 81.69 75 PHE A CA 1
ATOM 521 C C . PHE A 1 75 ? -10.452 13.729 3.388 1.00 81.69 75 PHE A C 1
ATOM 523 O O . PHE A 1 75 ? -11.162 14.060 4.340 1.00 81.69 75 PHE A O 1
ATOM 530 N N . GLY A 1 76 ? -9.466 14.508 2.937 1.00 76.00 76 GLY A N 1
ATOM 531 C CA . GLY A 1 76 ? -9.073 15.770 3.555 1.00 76.00 76 GLY A CA 1
ATOM 532 C C . GLY A 1 76 ? -8.021 15.631 4.663 1.00 76.00 76 GLY A C 1
ATOM 533 O O . GLY A 1 76 ? -7.812 14.578 5.261 1.00 76.00 76 GLY A O 1
ATOM 534 N N . ILE A 1 77 ? -7.347 16.750 4.932 1.00 69.25 77 ILE A N 1
ATOM 535 C CA . ILE A 1 77 ? -6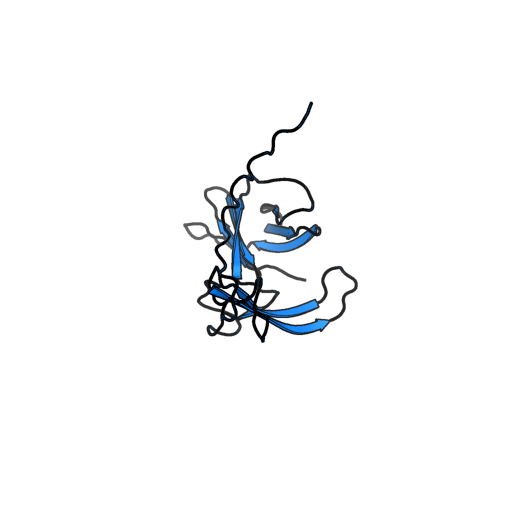.141 16.833 5.772 1.00 69.25 77 ILE A CA 1
ATOM 536 C C . ILE A 1 77 ? -6.363 16.409 7.240 1.00 69.25 77 ILE A C 1
ATOM 538 O O . ILE A 1 77 ? -5.480 15.750 7.788 1.00 69.25 77 ILE A O 1
ATOM 542 N N . PRO A 1 78 ? -7.474 16.758 7.930 1.00 65.56 78 PRO A N 1
ATOM 543 C CA . PRO A 1 78 ? -7.617 16.418 9.345 1.00 65.56 78 PRO A CA 1
ATOM 544 C C . PRO A 1 78 ? -7.557 14.904 9.593 1.00 65.56 7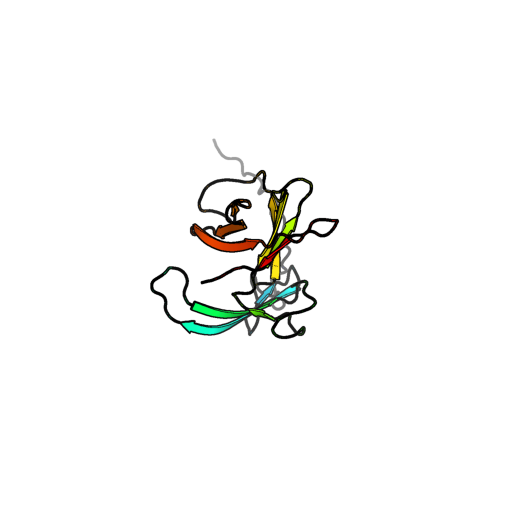8 PRO A C 1
ATOM 546 O O . PRO A 1 78 ? -8.432 14.161 9.155 1.00 65.56 78 PRO A O 1
ATOM 549 N N . GLY A 1 79 ? -6.540 14.456 10.333 1.00 68.19 79 GLY A N 1
ATOM 550 C CA . GLY A 1 79 ? -6.325 13.045 10.671 1.00 68.19 79 GLY A CA 1
ATOM 551 C C . GLY A 1 79 ? -5.704 12.198 9.556 1.00 68.19 79 GLY A C 1
ATOM 552 O O . GLY A 1 79 ? -5.572 10.993 9.755 1.00 68.19 79 GLY A O 1
ATOM 553 N N . THR A 1 80 ? -5.343 12.806 8.420 1.00 80.75 80 THR A N 1
ATOM 554 C CA . THR A 1 80 ? -4.642 12.161 7.296 1.00 80.75 80 THR A CA 1
ATOM 555 C C . THR A 1 80 ? -5.266 10.815 6.923 1.00 80.75 80 THR A C 1
ATOM 557 O O . THR A 1 80 ? -4.632 9.765 6.965 1.00 80.75 80 THR A O 1
ATOM 560 N N . TRP A 1 81 ? -6.574 10.844 6.663 1.00 86.50 81 TRP A N 1
ATOM 561 C CA . TRP A 1 81 ? -7.333 9.649 6.317 1.00 86.50 81 TRP A CA 1
ATOM 562 C C . TRP A 1 81 ? -7.035 9.215 4.885 1.00 86.50 81 TRP A C 1
ATOM 564 O O . TRP A 1 81 ? -7.255 9.988 3.954 1.00 86.50 81 TRP A O 1
ATOM 574 N N . GLU A 1 82 ? -6.645 7.959 4.721 1.00 86.38 82 GLU A N 1
ATOM 575 C CA . GLU A 1 82 ? -6.479 7.268 3.442 1.00 86.38 82 GLU A CA 1
ATOM 576 C C . GLU A 1 82 ? -7.411 6.056 3.365 1.00 86.38 82 GLU A C 1
ATOM 578 O O . GLU A 1 82 ? -8.065 5.693 4.347 1.00 86.38 82 GLU A O 1
ATOM 583 N N . HIS A 1 83 ? -7.536 5.444 2.189 1.00 88.50 83 HIS A N 1
ATOM 584 C CA . HIS A 1 83 ? -8.296 4.202 2.028 1.00 88.50 83 HIS A CA 1
ATOM 585 C C . HIS A 1 83 ? -7.363 3.007 1.825 1.00 88.50 83 HIS A C 1
ATOM 587 O O . HIS A 1 83 ? -6.298 3.142 1.242 1.00 88.50 83 HIS A O 1
ATOM 593 N N . SER A 1 84 ? -7.804 1.802 2.193 1.00 87.50 84 SER A N 1
ATOM 594 C CA . SER A 1 84 ? -7.052 0.533 2.106 1.00 87.50 84 SER A CA 1
ATOM 595 C C . SER A 1 84 ? -6.537 0.154 0.709 1.00 87.50 84 SER A C 1
ATOM 597 O O . SER A 1 84 ? -5.766 -0.795 0.565 1.00 87.50 84 SER A O 1
ATOM 599 N N . TYR A 1 85 ? -6.972 0.885 -0.313 1.00 87.00 85 TYR A N 1
ATOM 600 C CA . TYR A 1 85 ? -6.565 0.744 -1.707 1.00 87.00 85 TYR A CA 1
ATOM 601 C C . TYR A 1 85 ? -5.608 1.854 -2.186 1.00 87.00 85 TYR A C 1
ATOM 603 O O . TYR A 1 85 ? -5.268 1.888 -3.363 1.00 87.00 85 TYR A O 1
ATOM 611 N N . ASP A 1 86 ? -5.170 2.762 -1.304 1.00 84.38 86 ASP A N 1
ATOM 612 C CA . ASP A 1 86 ? -4.315 3.912 -1.647 1.00 84.38 86 ASP A CA 1
ATOM 613 C C . ASP A 1 86 ? -2.833 3.517 -1.646 1.00 84.38 86 ASP A C 1
ATOM 615 O O . ASP A 1 86 ? -2.017 3.985 -0.862 1.00 84.38 86 ASP A O 1
ATOM 619 N N . TRP A 1 87 ? -2.492 2.545 -2.491 1.00 86.25 87 TRP A N 1
ATOM 620 C CA . TRP A 1 87 ? -1.112 2.099 -2.650 1.00 86.25 87 TRP A CA 1
ATOM 621 C C . TRP A 1 87 ? -0.419 2.927 -3.722 1.00 86.25 87 TRP A C 1
ATOM 623 O O . TRP A 1 87 ? -0.857 2.949 -4.883 1.00 86.25 87 TRP A O 1
ATOM 633 N N . PHE A 1 88 ? 0.725 3.506 -3.372 1.00 83.56 88 PHE A N 1
ATOM 634 C CA . PHE A 1 88 ? 1.516 4.307 -4.295 1.00 83.56 88 PHE A CA 1
ATOM 635 C C . PHE A 1 88 ? 2.980 3.874 -4.321 1.00 83.56 88 PHE A C 1
ATOM 637 O O . PHE A 1 88 ? 3.525 3.373 -3.339 1.00 83.56 88 PHE A O 1
ATOM 644 N N . MET A 1 89 ? 3.624 4.052 -5.475 1.00 86.31 89 MET A N 1
ATOM 645 C CA . MET A 1 89 ? 5.037 3.749 -5.642 1.00 86.31 89 MET A CA 1
ATOM 646 C C . MET A 1 89 ? 5.763 4.827 -6.443 1.00 86.31 89 MET A C 1
ATOM 648 O O . MET A 1 89 ? 5.377 5.175 -7.567 1.00 86.31 89 MET A O 1
ATOM 652 N N . VAL A 1 90 ? 6.899 5.264 -5.898 1.00 85.38 90 VAL A N 1
ATOM 653 C CA . VAL A 1 90 ? 7.887 6.087 -6.596 1.00 85.38 90 VAL A CA 1
ATOM 654 C C . VAL A 1 90 ? 9.047 5.213 -7.047 1.00 85.38 90 VAL A C 1
ATOM 656 O O . VAL A 1 90 ? 9.653 4.472 -6.272 1.00 85.38 90 VAL A O 1
ATOM 659 N N . GLN A 1 91 ? 9.386 5.314 -8.328 1.00 84.38 91 GLN A N 1
ATOM 660 C CA . GLN A 1 91 ? 10.558 4.656 -8.886 1.00 84.38 91 GLN A CA 1
ATOM 661 C C . GLN A 1 91 ? 11.717 5.641 -8.996 1.00 84.38 91 GLN A C 1
ATOM 663 O O . GLN A 1 91 ? 11.643 6.625 -9.735 1.00 84.38 91 GLN A O 1
ATOM 668 N N . ASN A 1 92 ? 12.817 5.326 -8.317 1.00 82.00 92 ASN A N 1
ATOM 669 C CA . ASN A 1 92 ? 14.030 6.132 -8.324 1.00 82.00 92 ASN A CA 1
ATOM 670 C C . ASN A 1 92 ? 15.028 5.557 -9.337 1.00 82.00 92 ASN A C 1
ATOM 672 O O . ASN A 1 92 ? 15.466 4.405 -9.228 1.00 82.00 92 ASN A O 1
ATOM 676 N N . GLN A 1 93 ? 15.380 6.356 -10.346 1.00 74.88 93 GLN A N 1
ATOM 677 C CA . GLN A 1 93 ? 16.280 5.965 -11.433 1.00 74.88 93 GLN A CA 1
ATOM 678 C C . GLN A 1 93 ? 17.591 6.749 -11.336 1.00 74.88 93 GLN A C 1
ATOM 680 O O . GLN A 1 93 ? 17.590 7.974 -11.393 1.00 74.88 93 GLN A O 1
ATOM 685 N N . SER A 1 94 ? 18.721 6.047 -11.224 1.00 64.31 94 SER A N 1
ATOM 686 C CA . SER A 1 94 ? 20.053 6.666 -11.281 1.00 64.31 94 SER A CA 1
ATOM 687 C C . SER A 1 94 ? 20.664 6.629 -12.688 1.00 64.31 94 SER A C 1
ATOM 689 O O . SER A 1 94 ? 21.379 7.551 -13.070 1.00 64.31 94 SER A O 1
ATOM 691 N N . SER A 1 95 ? 20.376 5.588 -13.482 1.00 65.19 95 SER A N 1
ATOM 692 C CA . SER A 1 95 ? 20.705 5.490 -14.914 1.00 65.19 95 SER A CA 1
ATOM 693 C C . SER A 1 95 ? 20.006 4.283 -15.570 1.00 65.19 95 SER A C 1
ATOM 695 O O . SER A 1 95 ? 19.782 3.262 -14.923 1.00 65.19 95 SER A O 1
ATOM 697 N N . GLY A 1 96 ? 19.683 4.370 -16.866 1.00 68.31 96 GLY A N 1
ATOM 698 C CA . GLY A 1 96 ? 19.084 3.266 -17.634 1.00 68.31 96 GLY A CA 1
ATOM 699 C C . GLY A 1 96 ? 17.555 3.152 -17.531 1.00 68.31 96 GLY A C 1
ATOM 700 O O . GLY A 1 96 ? 16.884 4.047 -17.037 1.00 68.31 96 GLY A O 1
ATOM 701 N N . LEU A 1 97 ? 16.991 2.057 -18.060 1.00 71.12 97 LEU A N 1
ATOM 702 C CA . LEU A 1 97 ? 15.533 1.824 -18.116 1.00 71.12 97 LEU A CA 1
ATOM 703 C C . LEU A 1 97 ? 14.956 1.148 -16.863 1.00 71.12 97 LEU A C 1
ATOM 705 O O . LEU A 1 97 ? 13.741 0.999 -16.758 1.00 71.12 97 LEU A O 1
ATOM 709 N N . LYS A 1 98 ? 15.808 0.678 -15.947 1.00 78.50 98 LYS A N 1
ATOM 710 C CA . LYS A 1 98 ? 15.390 -0.059 -14.751 1.00 78.50 98 LYS A CA 1
ATOM 711 C C . LYS A 1 98 ? 15.645 0.789 -13.502 1.00 78.50 98 LYS A C 1
ATOM 713 O O . LYS A 1 98 ? 16.789 1.195 -13.307 1.00 78.50 98 LYS A O 1
ATOM 718 N N . PRO A 1 99 ? 14.629 1.027 -12.653 1.00 84.12 99 PRO A N 1
ATOM 719 C CA . PRO A 1 99 ? 14.813 1.730 -11.388 1.00 84.12 99 PRO A CA 1
ATOM 720 C C . PRO A 1 99 ? 15.822 1.029 -10.480 1.00 84.12 99 PRO A C 1
ATOM 722 O O . PRO A 1 99 ? 15.818 -0.202 -10.365 1.00 84.12 99 PRO A O 1
ATOM 725 N N . SER A 1 100 ? 16.666 1.825 -9.823 1.00 85.38 100 SER A N 1
ATOM 726 C CA . SER A 1 100 ? 17.634 1.344 -8.835 1.00 85.38 100 SER A CA 1
ATOM 727 C C . SER A 1 100 ? 16.976 1.064 -7.485 1.00 85.38 100 SER A C 1
ATOM 729 O O . SER A 1 100 ? 17.400 0.134 -6.792 1.00 85.38 100 SER A O 1
ATOM 731 N N . SER A 1 101 ? 15.928 1.816 -7.142 1.00 86.75 101 SER A N 1
ATOM 732 C CA . SER A 1 101 ? 15.106 1.602 -5.950 1.00 86.75 101 SER A CA 1
ATOM 733 C C . SER A 1 101 ? 13.638 1.969 -6.184 1.00 86.75 101 SER A C 1
ATOM 735 O O . SER A 1 101 ? 13.290 2.646 -7.156 1.00 86.75 101 SER A O 1
ATOM 737 N N . TYR A 1 102 ? 12.791 1.476 -5.286 1.00 86.88 102 TYR A N 1
ATOM 738 C CA . TYR A 1 102 ? 11.340 1.602 -5.299 1.00 86.88 102 TYR A CA 1
ATOM 739 C C . TYR A 1 102 ? 10.913 2.029 -3.903 1.00 86.88 102 TYR A C 1
ATOM 741 O O . TYR A 1 102 ? 11.132 1.286 -2.952 1.00 86.88 102 TYR A O 1
ATOM 749 N N . GLU A 1 103 ? 10.347 3.214 -3.778 1.00 86.62 103 GLU A N 1
ATOM 750 C CA . GLU A 1 103 ? 9.736 3.683 -2.541 1.00 86.62 103 GLU A CA 1
ATOM 751 C C . GLU A 1 103 ? 8.247 3.365 -2.618 1.00 86.62 103 GLU A C 1
ATOM 753 O O . GLU A 1 103 ? 7.576 3.769 -3.570 1.00 86.62 103 GLU A O 1
ATOM 758 N N . VAL A 1 104 ? 7.759 2.568 -1.675 1.00 84.88 104 VAL A N 1
ATOM 759 C CA . VAL A 1 104 ? 6.362 2.148 -1.600 1.00 84.88 104 VAL A CA 1
ATOM 760 C C . VAL A 1 104 ? 5.720 2.857 -0.430 1.00 84.88 104 VAL A C 1
ATOM 762 O O . VAL A 1 104 ? 6.204 2.736 0.692 1.00 84.88 104 VAL A O 1
ATOM 765 N N . VAL A 1 105 ? 4.622 3.549 -0.707 1.00 83.19 105 VAL A N 1
ATOM 766 C CA . VAL A 1 105 ? 3.738 4.119 0.304 1.00 83.19 105 VAL A CA 1
ATOM 767 C C . VAL A 1 105 ? 2.581 3.147 0.499 1.00 83.19 105 VAL A C 1
ATOM 769 O O . VAL A 1 105 ? 1.871 2.794 -0.451 1.00 83.19 105 VAL A O 1
ATOM 772 N N . PHE A 1 106 ? 2.456 2.664 1.728 1.00 84.81 106 PHE A N 1
ATOM 773 C CA . PHE A 1 106 ? 1.416 1.749 2.167 1.00 84.81 106 PHE A CA 1
ATOM 774 C C . PHE A 1 106 ? 0.146 2.537 2.535 1.00 84.81 106 PHE A C 1
ATOM 776 O O . PHE A 1 106 ? 0.247 3.702 2.915 1.00 84.81 106 PHE A O 1
ATOM 783 N N . PRO A 1 107 ? -1.048 1.913 2.511 1.00 82.38 107 PRO A N 1
ATOM 784 C CA . PRO A 1 107 ? -2.313 2.589 2.828 1.00 82.38 107 PRO A CA 1
ATOM 785 C C . PRO A 1 107 ? -2.435 3.128 4.256 1.00 82.38 107 PRO A C 1
ATOM 787 O O . PRO A 1 107 ? -3.391 3.826 4.582 1.00 82.38 107 PRO A O 1
ATOM 790 N N . ASP A 1 108 ? -1.540 2.720 5.152 1.00 75.94 108 ASP A N 1
ATOM 791 C CA . ASP A 1 108 ? -1.448 3.258 6.505 1.00 75.94 108 ASP A CA 1
ATOM 792 C C . ASP A 1 108 ? -0.540 4.494 6.587 1.00 75.94 108 ASP A C 1
ATOM 794 O O . ASP A 1 108 ? -0.322 5.018 7.681 1.00 75.94 108 ASP A O 1
ATOM 798 N N . GLY A 1 109 ? -0.025 4.968 5.451 1.00 73.19 109 GLY A N 1
ATOM 799 C CA . GLY A 1 109 ? 0.871 6.110 5.335 1.00 73.19 109 GLY A CA 1
ATOM 800 C C . GLY A 1 109 ? 2.326 5.808 5.698 1.00 73.19 109 GLY A C 1
ATOM 801 O O . GLY A 1 109 ? 3.128 6.742 5.741 1.00 73.19 109 GLY A O 1
ATOM 802 N N . CYS A 1 110 ? 2.678 4.549 5.980 1.00 76.19 110 CYS A N 1
ATOM 803 C CA . CYS A 1 110 ? 4.074 4.140 6.119 1.00 76.19 110 CYS A CA 1
ATOM 804 C C . CYS A 1 110 ? 4.755 4.098 4.745 1.00 76.19 110 CYS A C 1
ATOM 806 O O . CYS A 1 110 ? 4.139 3.722 3.749 1.00 76.19 110 CYS A O 1
ATOM 808 N N . ASP A 1 111 ? 6.042 4.426 4.697 1.00 78.56 111 ASP A N 1
ATOM 809 C CA . ASP A 1 111 ? 6.875 4.367 3.501 1.00 78.56 111 ASP A CA 1
ATOM 810 C C . ASP A 1 111 ? 8.067 3.412 3.688 1.00 78.56 111 ASP A C 1
ATOM 812 O O . ASP A 1 111 ? 8.735 3.389 4.722 1.00 78.56 111 ASP A O 1
ATOM 816 N N . GLU A 1 112 ? 8.361 2.596 2.673 1.00 82.69 112 GLU A N 1
ATOM 817 C CA . GLU A 1 112 ? 9.544 1.728 2.670 1.00 82.69 112 GLU A CA 1
ATOM 818 C C . GLU A 1 112 ? 10.263 1.769 1.320 1.00 82.69 112 GLU A C 1
ATOM 820 O O . GLU A 1 112 ? 9.650 1.704 0.253 1.00 82.69 112 GLU A O 1
ATOM 825 N N . THR A 1 113 ? 11.597 1.845 1.358 1.00 85.31 113 THR A N 1
ATOM 826 C CA . THR A 1 113 ? 12.438 1.812 0.156 1.00 85.31 113 THR A CA 1
ATOM 827 C C . THR A 1 113 ? 13.044 0.430 -0.073 1.00 85.31 113 THR A C 1
ATOM 829 O O . THR A 1 113 ? 13.848 -0.064 0.718 1.00 85.31 113 THR A O 1
ATOM 832 N N . PHE A 1 114 ? 12.754 -0.148 -1.236 1.00 86.06 114 PHE A N 1
ATOM 833 C CA . PHE A 1 114 ? 13.298 -1.412 -1.718 1.00 86.06 114 PHE A CA 1
ATOM 834 C C . PHE A 1 114 ? 14.367 -1.182 -2.789 1.00 86.06 114 PHE A C 1
ATOM 836 O O . PHE A 1 114 ? 14.168 -0.421 -3.735 1.00 86.06 114 PHE A O 1
ATOM 843 N N . PHE A 1 115 ? 15.490 -1.896 -2.705 1.00 84.38 115 PHE A N 1
ATOM 844 C CA . PHE A 1 115 ? 16.571 -1.812 -3.694 1.00 84.38 115 PHE A CA 1
ATOM 845 C C . PHE A 1 115 ? 16.495 -2.936 -4.733 1.00 84.38 115 PHE A C 1
ATOM 847 O O . PHE A 1 115 ? 16.271 -4.102 -4.406 1.00 84.38 115 PHE A O 1
ATOM 854 N N . SER A 1 116 ? 16.757 -2.595 -5.998 1.00 77.25 116 SER A N 1
ATOM 855 C CA . SER A 1 116 ? 16.726 -3.527 -7.140 1.00 77.25 116 SER A CA 1
ATOM 856 C C . SER A 1 116 ? 17.776 -4.649 -7.079 1.00 77.25 116 SER A C 1
ATOM 858 O O . SER A 1 116 ? 17.568 -5.706 -7.673 1.00 77.25 116 SER A O 1
ATOM 860 N N . SER A 1 117 ? 18.886 -4.438 -6.362 1.00 68.06 117 SER A N 1
ATOM 861 C CA . SER A 1 117 ? 20.009 -5.378 -6.233 1.00 68.06 117 SER A CA 1
ATOM 862 C C . SER A 1 117 ? 19.920 -6.344 -5.033 1.00 68.06 117 SER A C 1
ATOM 864 O O . SER A 1 117 ? 20.790 -7.201 -4.903 1.00 68.06 117 SER A O 1
ATOM 866 N N . GLY A 1 118 ? 18.880 -6.253 -4.185 1.00 57.47 118 GLY A N 1
ATOM 867 C CA . GLY A 1 118 ? 18.676 -7.076 -2.968 1.00 57.47 118 GLY A CA 1
ATOM 868 C C . GLY A 1 118 ? 19.522 -6.640 -1.748 1.00 57.47 118 GLY A C 1
ATOM 869 O O . GLY A 1 118 ? 20.572 -6.034 -1.936 1.00 57.47 118 GLY A O 1
ATOM 870 N N . GLY A 1 119 ? 19.139 -6.889 -0.476 1.00 47.59 119 GLY A N 1
ATOM 871 C CA . GLY A 1 119 ? 18.145 -7.849 0.080 1.00 47.59 119 GLY A CA 1
ATOM 872 C C . GLY A 1 119 ? 17.675 -7.545 1.543 1.00 47.59 119 GLY A C 1
ATOM 873 O O . GLY A 1 119 ? 17.782 -6.377 1.908 1.00 47.59 119 GLY A O 1
ATOM 874 N N . PRO A 1 120 ? 17.183 -8.513 2.392 1.00 47.78 120 PRO A N 1
ATOM 875 C CA . PRO A 1 120 ? 17.547 -9.941 2.403 1.00 47.78 120 PRO A CA 1
ATOM 876 C C . PRO A 1 120 ? 16.415 -11.015 2.531 1.00 47.78 120 PRO A C 1
ATOM 878 O O . PRO A 1 120 ? 15.350 -10.792 3.093 1.00 47.78 120 PRO A O 1
ATOM 881 N N . VAL A 1 121 ? 16.788 -12.224 2.070 1.00 49.09 121 VAL A N 1
ATOM 882 C CA . VAL A 1 121 ? 16.330 -13.621 2.320 1.00 49.09 121 VAL A CA 1
ATOM 883 C C . VAL A 1 121 ? 14.870 -14.096 2.170 1.00 49.09 121 VAL A C 1
ATOM 885 O O . VAL A 1 121 ? 13.933 -13.537 2.715 1.00 49.09 121 VAL A O 1
ATOM 888 N N . SER A 1 122 ? 14.793 -15.275 1.525 1.00 43.72 122 SER A N 1
ATOM 889 C CA . SER A 1 122 ? 13.838 -16.399 1.605 1.00 43.72 122 SER A CA 1
ATOM 890 C C . SER A 1 122 ? 12.328 -16.124 1.644 1.00 43.72 122 SER A C 1
ATOM 892 O O . SER A 1 122 ? 11.804 -15.390 2.469 1.00 43.72 122 SER A O 1
ATOM 894 N N . LYS A 1 123 ? 11.609 -16.844 0.771 1.00 39.88 123 LYS A N 1
ATOM 895 C CA . LYS A 1 123 ? 10.140 -1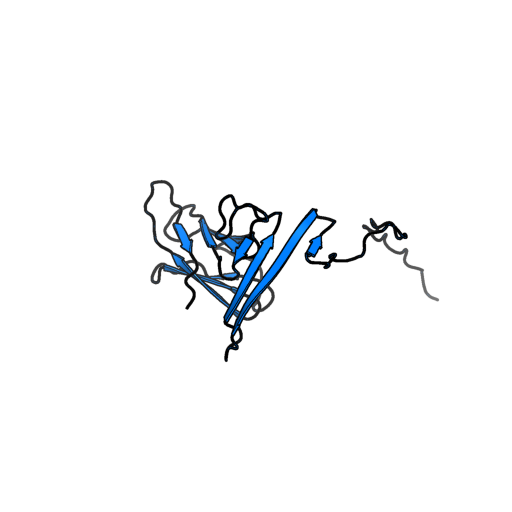6.916 0.681 1.00 39.88 123 LYS A CA 1
ATOM 896 C C . LYS A 1 123 ? 9.482 -16.980 2.078 1.00 39.88 123 LYS A C 1
ATOM 898 O O . LYS A 1 123 ? 9.768 -17.912 2.824 1.00 39.88 123 LYS A O 1
ATOM 903 N N . GLY A 1 124 ? 8.563 -16.055 2.374 1.00 47.16 124 GLY A N 1
ATOM 904 C CA . GLY A 1 124 ? 7.562 -16.222 3.440 1.00 47.16 124 GLY A CA 1
ATOM 905 C C . GLY A 1 124 ? 7.746 -15.439 4.748 1.00 47.16 124 GLY A C 1
ATOM 906 O O . GLY A 1 124 ? 7.049 -15.766 5.701 1.00 47.16 124 GLY A O 1
ATOM 907 N N . ILE A 1 125 ? 8.663 -14.459 4.840 1.00 59.69 125 ILE A N 1
ATOM 908 C CA . ILE A 1 125 ? 8.919 -13.736 6.112 1.00 59.69 125 ILE A CA 1
ATOM 909 C C . ILE A 1 125 ? 8.691 -12.213 6.029 1.00 59.69 125 ILE A C 1
ATOM 911 O O . ILE A 1 125 ? 8.263 -11.629 7.020 1.00 59.69 125 ILE A O 1
ATOM 915 N N . ARG A 1 126 ? 8.948 -11.554 4.888 1.00 70.44 126 ARG A N 1
ATOM 916 C CA . ARG A 1 126 ? 8.795 -10.093 4.712 1.00 70.44 126 ARG A CA 1
ATOM 917 C C . ARG A 1 126 ? 8.377 -9.710 3.289 1.00 70.44 126 ARG A C 1
ATOM 919 O O . ARG A 1 126 ? 8.503 -10.526 2.370 1.00 70.44 126 ARG A O 1
ATOM 926 N N . ASP A 1 127 ? 7.911 -8.471 3.145 1.00 81.50 127 ASP A N 1
ATOM 927 C CA . ASP A 1 127 ? 7.616 -7.826 1.866 1.00 81.50 127 ASP A CA 1
ATOM 928 C C . ASP A 1 127 ? 8.846 -7.786 0.955 1.00 81.50 127 ASP A C 1
ATOM 930 O O . ASP A 1 127 ? 9.989 -7.672 1.407 1.00 81.50 127 ASP A O 1
ATOM 934 N N . ARG A 1 128 ? 8.628 -7.916 -0.357 1.00 82.88 128 ARG A N 1
ATOM 935 C CA . ARG A 1 128 ? 9.708 -7.861 -1.355 1.00 82.88 128 ARG A CA 1
ATOM 936 C C . ARG A 1 128 ? 9.262 -7.225 -2.656 1.00 82.88 128 ARG A C 1
ATOM 938 O O . ARG A 1 128 ? 8.134 -7.426 -3.098 1.00 82.88 128 ARG A O 1
ATOM 945 N N . ILE A 1 129 ? 10.202 -6.586 -3.344 1.00 86.62 129 ILE A N 1
ATOM 946 C CA . ILE A 1 129 ? 9.963 -6.038 -4.675 1.00 86.62 129 ILE A CA 1
ATOM 947 C C . ILE A 1 129 ? 10.338 -7.036 -5.776 1.00 86.62 129 ILE A C 1
ATOM 949 O O . ILE A 1 129 ? 11.405 -7.654 -5.755 1.00 86.62 129 ILE A O 1
ATOM 953 N N . THR A 1 130 ? 9.465 -7.181 -6.770 1.00 89.50 130 THR A N 1
ATOM 954 C CA . THR A 1 130 ? 9.822 -7.717 -8.088 1.00 89.50 130 THR A CA 1
ATOM 955 C C . THR A 1 130 ? 10.181 -6.530 -8.986 1.00 89.50 130 THR A C 1
ATOM 957 O O . THR A 1 130 ? 9.291 -5.717 -9.263 1.00 89.50 130 THR A O 1
ATOM 960 N N . PRO A 1 131 ? 11.451 -6.399 -9.425 1.00 87.75 131 PRO A N 1
ATOM 961 C CA . PRO A 1 131 ? 11.895 -5.265 -10.233 1.00 87.75 131 PRO A CA 1
ATOM 962 C C . PRO A 1 131 ? 11.114 -5.111 -11.541 1.00 87.75 131 PRO A C 1
ATOM 964 O O . PRO A 1 131 ? 10.594 -6.094 -12.075 1.00 87.75 131 PRO A O 1
ATOM 967 N N . LEU A 1 132 ? 11.108 -3.888 -12.079 1.00 87.62 132 LEU A N 1
ATOM 968 C CA . LEU A 1 132 ? 10.339 -3.519 -13.264 1.00 87.62 132 LEU A CA 1
ATOM 969 C C . LEU A 1 132 ? 10.661 -4.432 -14.451 1.00 87.62 132 LEU A C 1
ATOM 971 O O . LEU A 1 132 ? 11.807 -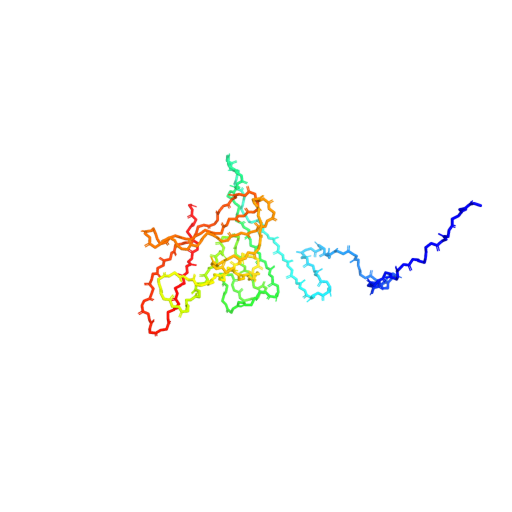4.518 -14.919 1.00 87.62 132 LEU A O 1
ATOM 975 N N . ASN A 1 133 ? 9.623 -5.073 -14.983 1.00 86.81 133 ASN A N 1
ATOM 976 C CA . ASN A 1 133 ? 9.700 -5.740 -16.271 1.00 86.81 133 ASN A CA 1
ATOM 977 C C . ASN A 1 133 ? 9.465 -4.710 -17.380 1.00 86.81 133 ASN A C 1
ATOM 979 O O . ASN A 1 133 ? 8.348 -4.256 -17.590 1.00 86.81 133 ASN A O 1
ATOM 983 N N . THR A 1 134 ? 10.511 -4.377 -18.134 1.00 84.06 134 THR A N 1
ATOM 984 C CA . THR A 1 134 ? 10.459 -3.367 -19.205 1.00 84.06 134 THR A CA 1
ATOM 985 C C . THR A 1 134 ? 9.646 -3.791 -20.432 1.00 84.06 134 THR A C 1
ATOM 987 O O . THR A 1 134 ? 9.439 -2.972 -21.319 1.00 84.06 134 THR A O 1
ATOM 990 N N . SER A 1 135 ? 9.207 -5.052 -20.517 1.00 85.69 135 SER A N 1
ATOM 991 C CA . SER A 1 135 ? 8.333 -5.528 -21.601 1.00 85.69 135 SER A CA 1
ATOM 992 C C . SER A 1 135 ? 6.856 -5.318 -21.273 1.00 85.69 135 SER A C 1
ATOM 994 O O . SER A 1 135 ? 6.073 -5.007 -22.160 1.00 85.69 135 SER A O 1
ATOM 996 N N . THR A 1 136 ? 6.477 -5.484 -20.003 1.00 87.31 136 THR A N 1
ATOM 997 C CA . THR A 1 136 ? 5.086 -5.334 -19.540 1.00 87.31 136 THR A CA 1
ATOM 998 C C . THR A 1 136 ? 4.840 -4.006 -18.828 1.00 87.31 136 THR A C 1
ATOM 1000 O O . THR A 1 136 ? 3.694 -3.646 -18.611 1.00 87.31 136 THR A O 1
ATOM 1003 N N . MET A 1 137 ? 5.905 -3.292 -18.450 1.00 86.25 137 MET A N 1
ATOM 1004 C CA . MET A 1 137 ? 5.887 -2.110 -17.580 1.00 86.25 137 MET A CA 1
ATOM 1005 C C . MET A 1 137 ? 5.209 -2.357 -16.225 1.00 86.25 137 MET A C 1
ATOM 1007 O O . MET A 1 137 ? 4.569 -1.469 -15.671 1.00 86.25 137 MET A O 1
ATOM 1011 N N . LEU A 1 138 ? 5.372 -3.571 -15.687 1.00 87.56 138 LEU A N 1
ATOM 1012 C CA . LEU A 1 138 ? 4.817 -3.970 -14.392 1.00 87.56 138 LEU A CA 1
ATOM 1013 C C . LEU A 1 138 ? 5.923 -4.213 -13.367 1.00 87.56 138 LEU A C 1
ATOM 1015 O O . LEU A 1 138 ? 6.960 -4.812 -13.681 1.00 87.56 138 LEU A O 1
ATOM 1019 N N . THR A 1 139 ? 5.648 -3.807 -12.133 1.00 89.06 139 THR A N 1
ATOM 1020 C CA . THR A 1 139 ? 6.399 -4.168 -10.928 1.00 89.06 139 THR A CA 1
ATOM 1021 C C . THR A 1 139 ? 5.418 -4.681 -9.877 1.00 89.06 139 THR A C 1
ATOM 1023 O O . THR A 1 139 ? 4.256 -4.286 -9.864 1.00 89.06 139 THR A O 1
ATOM 1026 N N . TYR A 1 140 ? 5.884 -5.559 -8.988 1.00 89.81 140 TYR A N 1
ATOM 1027 C CA . TYR A 1 140 ? 5.037 -6.130 -7.940 1.00 89.81 140 TYR A CA 1
ATOM 1028 C C . TYR A 1 140 ? 5.675 -5.968 -6.569 1.00 89.81 140 TYR A C 1
ATOM 1030 O O . TYR A 1 140 ? 6.831 -6.365 -6.394 1.00 89.81 140 TYR A O 1
ATOM 1038 N N . LEU A 1 141 ? 4.904 -5.491 -5.595 1.00 87.88 141 LEU A N 1
ATOM 1039 C CA . LEU A 1 141 ? 5.181 -5.762 -4.186 1.00 87.88 141 LEU A CA 1
ATOM 1040 C C . LEU A 1 141 ? 4.619 -7.146 -3.873 1.00 87.88 141 LEU A C 1
ATOM 1042 O O . LEU A 1 141 ? 3.459 -7.419 -4.172 1.00 87.88 141 LEU A O 1
ATOM 1046 N N . VAL A 1 142 ? 5.434 -8.033 -3.315 1.00 86.69 142 VAL A N 1
ATOM 1047 C CA . VAL A 1 142 ? 5.007 -9.379 -2.942 1.00 86.69 142 VAL A CA 1
ATOM 1048 C C . VAL A 1 142 ? 5.034 -9.520 -1.431 1.00 86.69 142 VAL A C 1
ATOM 1050 O O . VAL A 1 142 ? 6.103 -9.443 -0.824 1.00 86.69 142 VAL A O 1
ATOM 1053 N N . LEU A 1 143 ? 3.857 -9.767 -0.873 1.00 85.62 143 LEU A N 1
ATOM 1054 C CA . LEU A 1 143 ? 3.581 -9.824 0.555 1.00 85.62 143 LEU A CA 1
ATOM 1055 C C . LEU A 1 143 ? 4.106 -11.135 1.182 1.00 85.62 143 LEU A C 1
ATOM 1057 O O . LEU A 1 143 ? 4.456 -12.081 0.448 1.00 85.62 143 LEU A O 1
ATOM 1061 N N . PRO A 1 144 ? 4.182 -11.239 2.526 1.00 80.94 144 PRO A N 1
ATOM 1062 C CA . PRO A 1 144 ? 4.762 -12.395 3.209 1.00 80.94 144 PRO A CA 1
ATOM 1063 C C . PRO A 1 144 ? 3.935 -13.669 3.004 1.00 80.94 144 PRO A C 1
ATOM 1065 O O . PRO A 1 144 ? 4.490 -14.763 2.914 1.00 80.94 144 PRO A O 1
ATOM 1068 N N . ASP A 1 145 ? 2.621 -13.522 2.849 1.00 80.62 145 ASP A N 1
ATOM 1069 C CA . ASP A 1 145 ? 1.667 -14.590 2.528 1.00 80.62 145 ASP A CA 1
ATOM 1070 C C . ASP A 1 145 ? 1.701 -15.022 1.045 1.00 80.62 145 ASP A C 1
ATOM 1072 O O . ASP A 1 145 ? 1.060 -15.998 0.654 1.00 80.62 145 ASP A O 1
ATOM 1076 N N . GLY A 1 146 ? 2.490 -14.335 0.213 1.00 82.38 146 GLY A N 1
ATOM 1077 C CA . GLY A 1 146 ? 2.608 -14.588 -1.220 1.00 82.38 146 GLY A CA 1
ATOM 1078 C C . GLY A 1 146 ? 1.649 -13.780 -2.096 1.00 82.38 146 GLY A C 1
ATOM 1079 O O . GLY A 1 146 ? 1.764 -13.886 -3.324 1.00 82.38 146 GLY A O 1
ATOM 1080 N N . GLY A 1 147 ? 0.771 -12.964 -1.505 1.00 84.31 147 GLY A N 1
ATOM 1081 C CA . GLY A 1 147 ? -0.038 -11.979 -2.216 1.00 84.31 147 GLY A CA 1
ATOM 1082 C C . GLY A 1 147 ? 0.792 -10.959 -2.968 1.00 84.31 147 GLY A C 1
ATOM 1083 O O . GLY A 1 147 ? 1.993 -10.814 -2.734 1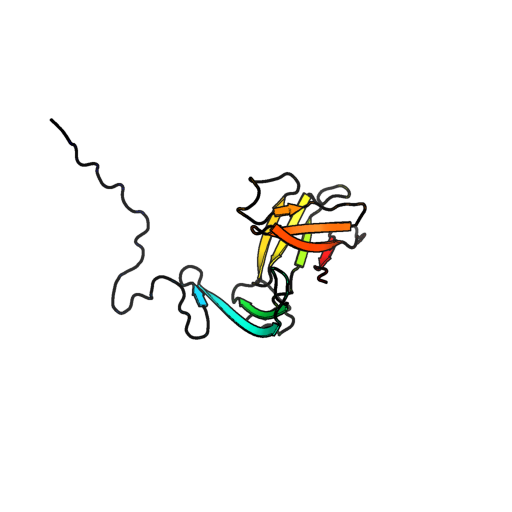.00 84.31 147 GLY A O 1
ATOM 1084 N N . LYS A 1 148 ? 0.156 -10.252 -3.901 1.00 87.62 148 LYS A N 1
ATOM 1085 C CA . LYS A 1 148 ? 0.832 -9.257 -4.730 1.00 87.62 148 LYS A CA 1
ATOM 1086 C C . LYS A 1 148 ? 0.007 -7.991 -4.855 1.00 87.62 148 LYS A C 1
ATOM 1088 O O . LYS A 1 148 ? -1.191 -8.071 -5.105 1.00 87.62 148 LYS A O 1
ATOM 1093 N N . VAL A 1 149 ? 0.693 -6.859 -4.783 1.00 88.50 149 VAL A N 1
ATOM 1094 C CA . VAL A 1 149 ? 0.191 -5.567 -5.251 1.00 88.50 149 VAL A CA 1
ATOM 1095 C C . VAL A 1 149 ? 0.895 -5.263 -6.568 1.00 88.50 149 VAL A C 1
ATOM 1097 O O . VAL A 1 149 ? 2.127 -5.293 -6.638 1.00 88.50 149 VAL A O 1
ATOM 1100 N N . GLU A 1 150 ? 0.115 -5.046 -7.624 1.00 92.00 150 GLU A N 1
ATOM 1101 C CA . GLU A 1 150 ? 0.614 -4.726 -8.960 1.00 92.00 150 GLU A CA 1
ATOM 1102 C C . GLU A 1 150 ? 0.694 -3.212 -9.146 1.00 92.00 150 GLU A C 1
ATOM 1104 O O . GLU A 1 150 ? -0.260 -2.488 -8.865 1.00 92.00 150 GLU A O 1
ATOM 1109 N N . PHE A 1 151 ? 1.829 -2.743 -9.656 1.00 89.81 151 PHE A N 1
ATOM 1110 C CA . PHE A 1 151 ? 2.047 -1.349 -10.016 1.00 89.81 151 PHE A CA 1
ATOM 1111 C C . PHE A 1 151 ? 2.329 -1.257 -11.510 1.00 89.81 151 PHE A C 1
ATOM 1113 O O . PHE A 1 151 ? 3.290 -1.858 -12.009 1.00 89.81 151 PHE A O 1
ATOM 1120 N N . ALA A 1 152 ? 1.505 -0.476 -12.210 1.00 88.19 152 ALA A N 1
ATOM 1121 C CA . ALA A 1 152 ? 1.701 -0.179 -13.619 1.00 88.19 152 ALA A CA 1
ATOM 1122 C C . ALA A 1 152 ? 2.524 1.101 -13.767 1.00 88.19 152 ALA A C 1
ATOM 1124 O O . ALA A 1 152 ? 2.171 2.166 -13.255 1.00 88.19 152 ALA A O 1
ATOM 1125 N N . THR A 1 153 ? 3.639 0.998 -14.480 1.00 79.50 153 THR A N 1
ATOM 1126 C CA . THR A 1 153 ? 4.537 2.123 -14.717 1.00 79.50 153 THR A CA 1
ATOM 1127 C C . THR A 1 153 ? 4.191 2.811 -16.024 1.00 79.50 153 THR A C 1
ATOM 1129 O O . THR A 1 153 ? 4.236 2.202 -17.092 1.00 79.50 153 THR A O 1
ATOM 1132 N N . THR A 1 154 ? 3.950 4.119 -15.963 1.00 72.94 154 THR A N 1
ATOM 1133 C CA . THR A 1 154 ? 3.954 4.955 -17.166 1.00 72.94 154 THR A CA 1
ATOM 1134 C C . THR A 1 154 ? 5.286 5.682 -17.251 1.00 72.94 154 THR A C 1
ATOM 1136 O O . THR A 1 154 ? 5.650 6.447 -16.359 1.00 72.94 154 THR A O 1
ATOM 1139 N N . ARG A 1 155 ? 6.036 5.455 -18.332 1.00 63.66 155 ARG A N 1
ATOM 1140 C CA . ARG A 1 155 ? 7.293 6.171 -18.563 1.00 63.66 155 ARG A CA 1
ATOM 1141 C C . ARG A 1 155 ? 6.991 7.640 -18.849 1.00 63.66 155 ARG A C 1
ATOM 1143 O O . ARG A 1 155 ? 6.501 7.968 -19.928 1.00 63.66 155 ARG A O 1
ATOM 1150 N N . GLN A 1 156 ? 7.352 8.521 -17.925 1.00 60.03 156 GLN A N 1
ATOM 1151 C CA . GLN A 1 156 ? 7.370 9.959 -18.174 1.00 60.03 156 GLN A CA 1
ATOM 1152 C C . GLN A 1 156 ? 8.779 10.386 -18.598 1.00 60.03 156 GLN A C 1
ATOM 1154 O O . GLN A 1 156 ? 9.759 10.139 -17.897 1.00 60.03 156 GLN A O 1
ATOM 1159 N N . VAL A 1 157 ? 8.907 10.984 -19.784 1.00 55.78 157 VAL A N 1
ATOM 1160 C CA . VAL A 1 157 ? 10.186 11.505 -20.286 1.00 55.78 157 VAL A CA 1
ATOM 1161 C C . VAL A 1 157 ? 10.280 12.978 -19.900 1.00 55.78 157 VAL A C 1
ATOM 1163 O O . VAL A 1 157 ? 9.985 13.857 -20.703 1.00 55.78 157 VAL A O 1
ATOM 1166 N N . PHE A 1 158 ? 10.678 13.250 -18.660 1.00 52.69 158 PHE A N 1
ATOM 1167 C CA . PHE A 1 158 ? 11.118 14.582 -18.242 1.00 52.69 158 PHE A CA 1
ATOM 1168 C C . PHE A 1 158 ? 12.612 14.525 -17.921 1.00 52.69 158 PHE A C 1
ATOM 1170 O O . PHE A 1 158 ? 13.105 13.488 -17.484 1.00 52.69 158 PHE A O 1
ATOM 1177 N N . GLY A 1 159 ? 13.335 15.619 -18.186 1.00 51.34 159 GLY A N 1
ATOM 1178 C CA . GLY A 1 159 ? 14.808 15.707 -18.225 1.00 51.34 159 GLY A CA 1
ATOM 1179 C C . GLY A 1 159 ? 15.578 15.277 -16.965 1.00 51.34 159 GLY A C 1
ATOM 1180 O O . GLY A 1 159 ? 16.803 15.280 -16.980 1.00 51.34 159 GLY A O 1
ATOM 1181 N N . THR A 1 160 ? 14.876 14.859 -15.916 1.00 47.66 160 THR A N 1
ATOM 1182 C CA . THR A 1 160 ? 15.372 14.226 -14.691 1.00 47.66 160 THR A CA 1
ATOM 1183 C C . THR A 1 160 ? 14.328 13.183 -14.278 1.00 47.66 160 THR A C 1
ATOM 1185 O O . THR A 1 160 ? 13.255 13.537 -13.795 1.00 47.66 160 THR A O 1
ATOM 1188 N N . GLY A 1 161 ? 14.581 11.914 -14.607 1.00 52.88 161 GLY A N 1
ATOM 1189 C CA . GLY A 1 161 ? 13.574 10.855 -14.679 1.00 52.88 161 GLY A CA 1
ATOM 1190 C C . GLY A 1 161 ? 13.006 10.398 -13.335 1.00 52.88 161 GLY A C 1
ATOM 1191 O O . GLY A 1 161 ? 13.663 9.674 -12.594 1.00 52.88 161 GLY A O 1
ATOM 1192 N N . TYR A 1 162 ? 11.734 10.715 -13.108 1.00 50.66 162 TYR A N 1
ATOM 1193 C CA . TYR A 1 162 ? 10.884 10.043 -12.130 1.00 50.66 162 TYR A CA 1
ATOM 1194 C C . TYR A 1 162 ? 9.703 9.424 -12.878 1.00 50.66 162 TYR A C 1
ATOM 1196 O O . TYR A 1 162 ? 9.080 10.075 -13.715 1.00 50.66 162 TYR A O 1
ATOM 1204 N N . SER A 1 163 ? 9.430 8.142 -12.636 1.00 58.53 163 SER A N 1
ATOM 1205 C CA . SER A 1 163 ? 8.214 7.482 -13.124 1.00 58.53 163 SER A CA 1
ATOM 1206 C C . SER A 1 163 ? 7.350 7.166 -11.913 1.00 58.53 163 SER A C 1
ATOM 1208 O O . SER A 1 163 ? 7.769 6.432 -11.017 1.00 58.53 163 SER A O 1
ATOM 1210 N N . THR A 1 164 ? 6.171 7.774 -11.857 1.00 58.97 164 THR A N 1
ATOM 1211 C CA . THR A 1 164 ? 5.171 7.474 -10.837 1.00 58.97 164 THR A CA 1
ATOM 1212 C C . THR A 1 164 ? 4.363 6.261 -11.277 1.00 58.97 164 THR A C 1
ATOM 1214 O O . THR A 1 164 ? 4.069 6.085 -12.465 1.00 58.97 164 THR A O 1
ATOM 1217 N N . CYS A 1 165 ? 4.050 5.389 -10.324 1.00 60.59 165 CYS A N 1
ATOM 1218 C CA . CYS A 1 165 ? 3.232 4.210 -10.570 1.00 60.59 165 CYS A CA 1
ATOM 1219 C C . CYS A 1 165 ? 2.114 4.203 -9.536 1.00 60.59 165 CYS A C 1
ATOM 1221 O O . CYS A 1 165 ? 2.380 4.173 -8.335 1.00 60.59 165 CYS A O 1
ATOM 1223 N N . SER A 1 166 ? 0.868 4.231 -9.992 1.00 62.44 166 SER A N 1
ATOM 1224 C CA . SER A 1 166 ? -0.256 3.884 -9.131 1.00 62.44 166 SER A CA 1
ATOM 1225 C C . SER A 1 166 ? -0.447 2.376 -9.178 1.00 62.44 166 SER A C 1
ATOM 1227 O O . SER A 1 166 ? -0.181 1.736 -10.206 1.00 62.44 166 SER A O 1
ATOM 1229 N N . SER A 1 167 ? -0.900 1.797 -8.070 1.00 72.12 167 SER A N 1
ATOM 1230 C CA . SER A 1 167 ? -1.354 0.416 -8.127 1.00 72.12 167 SER A CA 1
ATOM 1231 C C . SER A 1 167 ? -2.511 0.302 -9.125 1.00 72.12 167 SER A C 1
ATOM 1233 O O . SER A 1 167 ? -3.357 1.195 -9.230 1.00 72.12 167 SER A O 1
ATOM 1235 N N . GLN A 1 168 ? -2.511 -0.763 -9.920 1.00 54.34 168 GLN A N 1
ATOM 1236 C CA . GLN A 1 168 ? -3.712 -1.179 -10.634 1.00 54.34 168 GLN A CA 1
ATOM 1237 C C . G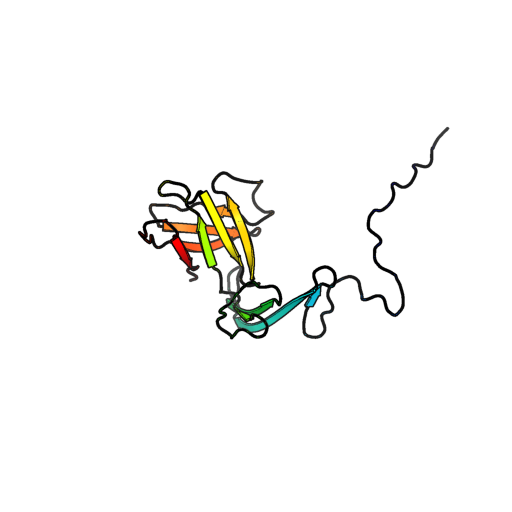LN A 1 168 ? -4.236 -2.388 -9.886 1.00 54.34 168 GLN A C 1
ATOM 1239 O O . GLN A 1 168 ? -3.587 -3.430 -9.843 1.00 54.34 168 GLN A O 1
ATOM 1244 N N . GLN A 1 169 ? -5.373 -2.224 -9.221 1.00 52.97 169 GLN A N 1
ATOM 1245 C CA . GLN A 1 169 ? -6.087 -3.365 -8.675 1.00 52.97 169 GLN A CA 1
ATOM 1246 C C . GLN A 1 169 ? -7.161 -3.835 -9.660 1.00 52.97 169 GLN A C 1
ATOM 1248 O O . GLN A 1 169 ? -7.681 -3.012 -10.419 1.00 52.97 169 GLN A O 1
ATOM 1253 N N . PRO A 1 170 ? -7.458 -5.147 -9.678 1.00 42.25 170 PRO A N 1
ATOM 1254 C CA . PRO A 1 170 ? -8.624 -5.688 -10.367 1.00 42.25 170 PRO A CA 1
ATOM 1255 C C . PRO A 1 170 ? -9.943 -5.187 -9.765 1.00 42.25 170 PRO A C 1
ATOM 1257 O O . PRO A 1 170 ? -9.973 -4.893 -8.547 1.00 42.25 170 PRO A O 1
#

Radius of gyration: 21.49 Å; chains: 1; bounding box: 49×47×64 Å

Sequence (170 aa):
MLAGLKPALAQIGNSNPAGPAGAFNGSITTGCAYDPATGNETRQVTDLSLPSVGAYPLAFTRISNSRAATTTTPFGIPGTWEHSYDWFMVQNQSSGLKPSSYEVVFPDGCDETFFSSGGPVSKGIRDRITPLNTSTMLTYLVLPDGGKVEFATTRQVFGTGYSTCSSQQP